Protein AF-A0A963EXL9-F1 (afdb_monomer)

Foldseek 3Di:
DDDDDDDDPDDDDPPPPPVADQQQPQPAHPVQAPPNNEDPPAHADPSNHGLQQPQQCPLRAGCVRALDRNDRDVVQAQLCPDSHHPRGDQQRNPLQDGPCCCVPPQVADSSDQQRCPLPRGLNNCVVVVHRSNDRPVPPPPPPDDDDDPD

pLDDT: mean 85.88, std 17.16, range [38.31, 98.75]

Solvent-accessible surface area (backbone atoms only — not comparable to full-atom values): 9433 Å² total; per-residue (Å²): 140,83,82,90,82,88,84,78,90,76,88,69,82,86,74,78,71,78,78,62,62,45,85,54,69,78,84,44,36,58,93,63,32,78,33,80,67,41,66,84,88,57,72,50,53,97,40,25,36,26,78,75,62,40,45,78,48,71,46,83,48,30,42,84,77,35,44,36,52,77,49,66,52,72,80,66,49,46,75,62,69,66,81,45,12,49,91,70,36,67,37,29,33,70,41,78,50,37,38,65,49,22,62,74,72,71,67,46,48,48,74,38,39,38,56,47,71,72,84,57,31,35,29,55,24,53,75,72,69,53,61,44,75,59,30,86,87,73,61,69,78,77,84,77,85,78,86,81,91,125

Mean predicted aligned error: 11.78 Å

Radius of gyration: 32.92 Å; Cα contacts (8 Å, |Δi|>4): 209; chains: 1; bounding box: 102×40×102 Å

Nearest PDB structures (foldseek):
  2rhp-assembly1_A  TM=4.787E-01  e=1.230E-06  unclassified
  1yo8-assembly1_A  TM=4.854E-01  e=2.001E-06  Homo sapiens
  7c7u-assembly1_A  TM=9.791E-01  e=5.223E-03  Staphylococcus aureus
  1ux6-assembly1_A  TM=4.594E-01  e=5.296E-06  Homo sapiens
  3fby-assembly3_C  TM=3.946E-01  e=2.818E-04  Homo sapiens

Structure (mmCIF, N/CA/C/O backbone):
data_AF-A0A963EXL9-F1
#
_entry.id   AF-A0A963EXL9-F1
#
loop_
_atom_site.group_PDB
_atom_site.id
_atom_site.type_symbol
_atom_site.label_atom_id
_atom_site.label_alt_id
_atom_site.label_comp_id
_atom_site.label_asym_id
_atom_site.label_entity_id
_atom_site.label_seq_id
_atom_site.pdbx_PDB_ins_code
_atom_site.Cartn_x
_atom_site.Cartn_y
_atom_site.Cartn_z
_atom_site.occupancy
_atom_site.B_iso_or_equiv
_atom_site.auth_seq_id
_atom_site.auth_comp_id
_atom_site.auth_asym_id
_atom_site.auth_atom_id
_atom_site.pdbx_PDB_model_num
ATOM 1 N N . MET A 1 1 ? -59.578 5.616 65.651 1.00 47.69 1 MET A N 1
ATOM 2 C CA . MET A 1 1 ? -58.329 5.443 6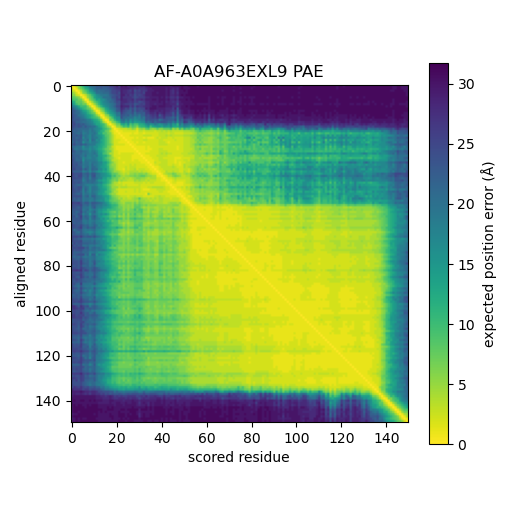4.886 1.00 47.69 1 MET A CA 1
ATOM 3 C C . MET A 1 1 ? -58.323 6.568 63.874 1.00 47.69 1 MET A C 1
ATOM 5 O O . MET A 1 1 ? -59.235 6.627 63.063 1.00 47.69 1 MET A O 1
ATOM 9 N N . VAL A 1 2 ? -57.477 7.567 64.101 1.00 38.31 2 VAL A N 1
ATOM 10 C CA . VAL A 1 2 ? -57.540 8.875 63.440 1.00 38.31 2 VAL A CA 1
ATOM 11 C C . VAL A 1 2 ? -56.428 8.952 62.383 1.00 38.31 2 VAL A C 1
ATOM 13 O O . VAL A 1 2 ? -55.301 8.596 62.701 1.00 38.31 2 VAL A O 1
ATOM 16 N N . LEU A 1 3 ? -56.814 9.460 61.206 1.00 39.19 3 LEU A N 1
ATOM 17 C CA . LEU A 1 3 ? -56.083 10.247 60.188 1.00 39.19 3 LEU A CA 1
ATOM 18 C C . LEU A 1 3 ? -55.021 9.593 59.275 1.00 39.19 3 LEU A C 1
ATOM 20 O O . LEU A 1 3 ? -53.922 9.264 59.704 1.00 39.19 3 LEU A O 1
ATOM 24 N N . GLU A 1 4 ? -55.403 9.489 57.992 1.00 49.03 4 GLU A N 1
ATOM 25 C CA . GLU A 1 4 ? -54.786 10.050 56.765 1.00 49.03 4 GLU A CA 1
ATOM 26 C C . GLU A 1 4 ? -53.310 10.503 56.797 1.00 49.03 4 GLU A C 1
ATOM 28 O O . GLU A 1 4 ? -52.916 11.324 57.625 1.00 49.03 4 GLU A O 1
ATOM 33 N N . GLY A 1 5 ? -52.550 10.099 55.771 1.00 47.09 5 GLY A N 1
ATOM 34 C CA . GLY A 1 5 ? -51.234 10.650 55.434 1.00 47.09 5 GLY A CA 1
ATOM 35 C C . GLY A 1 5 ? -50.821 10.302 54.001 1.00 47.09 5 GLY A C 1
ATOM 36 O O . GLY A 1 5 ? -50.282 9.230 53.750 1.00 47.09 5 GLY A O 1
ATOM 37 N N . PHE A 1 6 ? -51.116 11.212 53.071 1.00 59.12 6 PHE A N 1
ATOM 38 C CA . PHE A 1 6 ? -50.528 11.283 51.734 1.00 59.12 6 PHE A CA 1
ATOM 39 C C . PHE A 1 6 ? -49.034 11.602 51.853 1.00 59.12 6 PHE A C 1
ATOM 41 O O . PHE A 1 6 ? -48.706 12.573 52.530 1.00 59.12 6 PHE A O 1
ATOM 48 N N . ASP A 1 7 ? -48.173 10.904 51.108 1.00 58.34 7 ASP A N 1
ATOM 49 C CA . ASP A 1 7 ? -46.947 11.524 50.604 1.00 58.34 7 ASP A CA 1
ATOM 50 C C . ASP A 1 7 ? -47.106 11.794 49.106 1.00 58.34 7 ASP A C 1
ATOM 52 O O . ASP A 1 7 ? -47.282 10.918 48.260 1.00 58.34 7 ASP A O 1
ATOM 56 N N . SER A 1 8 ? -47.129 13.088 48.827 1.00 51.25 8 SER A N 1
ATOM 57 C CA . SER A 1 8 ? -47.175 13.748 47.538 1.00 51.25 8 SER A CA 1
ATOM 58 C C . SER A 1 8 ? -45.907 13.484 46.726 1.00 51.25 8 SER A C 1
ATOM 60 O O . SER A 1 8 ? -44.841 13.986 47.085 1.00 51.25 8 SER A O 1
ATOM 62 N N . TYR A 1 9 ? -46.018 12.823 45.570 1.00 53.12 9 TYR A N 1
ATOM 63 C CA . TYR A 1 9 ? -44.988 12.924 44.529 1.00 53.12 9 TYR A CA 1
ATOM 64 C C . TYR A 1 9 ? -45.088 14.292 43.852 1.00 53.12 9 TYR A C 1
ATOM 66 O O . TYR A 1 9 ? -45.659 14.470 42.779 1.00 53.12 9 TYR A O 1
ATOM 74 N N . SER A 1 10 ? -44.529 15.282 44.539 1.00 60.38 10 SER A N 1
ATOM 75 C CA . SER A 1 10 ? -44.081 16.532 43.952 1.00 60.38 10 SER A CA 1
ATOM 76 C C . SER A 1 10 ? -42.727 16.278 43.283 1.00 60.38 10 SER A C 1
ATOM 78 O O . SER A 1 10 ? -41.701 16.264 43.953 1.00 60.38 10 SER A O 1
ATOM 80 N N . GLY A 1 11 ? -42.724 16.101 41.962 1.00 51.78 11 GLY A N 1
ATOM 81 C CA . GLY A 1 11 ? -41.616 16.576 41.125 1.00 51.78 11 GLY A CA 1
ATOM 82 C C . GLY A 1 11 ? -40.253 15.879 41.213 1.00 51.78 11 GLY A C 1
ATOM 83 O O . GLY A 1 11 ? -39.245 16.562 41.090 1.00 51.78 11 GLY A O 1
ATOM 84 N N . ALA A 1 12 ? -40.186 14.554 41.327 1.00 49.03 12 ALA A N 1
ATOM 85 C CA . ALA A 1 12 ? -38.978 13.825 40.938 1.00 49.03 12 ALA A CA 1
ATOM 86 C C . ALA A 1 12 ? -39.385 12.556 40.192 1.00 49.03 12 ALA A C 1
ATOM 88 O O . ALA A 1 12 ? -39.959 11.637 40.778 1.00 49.03 12 ALA A O 1
ATOM 89 N N . GLN A 1 13 ? -39.133 12.520 38.882 1.00 55.69 13 GLN A N 1
ATOM 90 C CA . GLN A 1 13 ? -39.114 11.246 38.177 1.00 55.69 13 GLN A CA 1
ATOM 91 C C . GLN A 1 13 ? -38.029 10.401 38.845 1.00 55.69 13 GLN A C 1
ATOM 93 O O . GLN A 1 13 ? -36.900 10.861 39.000 1.00 55.69 13 GLN A O 1
ATOM 98 N N . LEU A 1 14 ? -38.386 9.203 39.307 1.00 50.00 14 LEU A N 1
ATOM 99 C CA . LEU A 1 14 ? -37.423 8.210 39.768 1.00 50.00 14 LEU A CA 1
ATOM 100 C C . LEU A 1 14 ? -36.597 7.780 38.553 1.00 50.00 14 LEU A C 1
ATOM 102 O O . LEU A 1 14 ? -36.922 6.816 37.867 1.00 50.00 14 LEU A O 1
ATOM 106 N N . GLN A 1 15 ? -35.567 8.559 38.256 1.00 51.12 15 GLN A N 1
ATOM 107 C CA . GLN A 1 15 ? -34.571 8.271 37.247 1.00 51.12 15 GLN A CA 1
ATOM 108 C C . GLN A 1 15 ? -33.609 7.281 37.897 1.00 51.12 15 GLN A C 1
ATOM 110 O O . GLN A 1 15 ? -32.605 7.657 38.491 1.00 51.12 15 GLN A O 1
ATOM 115 N N . VAL A 1 16 ? -33.992 6.004 37.892 1.00 49.94 16 VAL A N 1
ATOM 116 C CA . VAL A 1 16 ? -33.052 4.916 38.160 1.00 49.94 16 VAL A CA 1
ATOM 117 C C . VAL A 1 16 ? -32.082 4.946 36.983 1.00 49.94 16 VAL A C 1
ATOM 119 O O . VAL A 1 16 ? -32.353 4.330 35.954 1.00 49.94 16 VAL A O 1
ATOM 122 N N . SE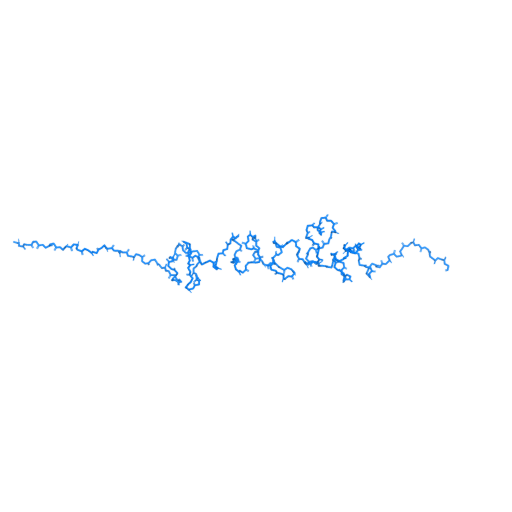R A 1 17 ? -31.021 5.753 37.072 1.00 57.50 17 SER A N 1
ATOM 123 C CA . SER A 1 17 ? -29.919 5.642 36.130 1.00 57.50 17 SER A CA 1
ATOM 124 C C . SER A 1 17 ? -29.247 4.317 36.458 1.00 57.50 17 SER A C 1
ATOM 126 O O . SER A 1 17 ? -28.591 4.137 37.482 1.00 57.50 17 SER A O 1
ATOM 128 N N . TYR A 1 18 ? -29.520 3.311 35.636 1.00 61.91 18 TYR A N 1
ATOM 129 C CA . TYR A 1 18 ? -28.525 2.273 35.461 1.00 61.91 18 TYR A CA 1
ATOM 130 C C . TYR A 1 18 ? -27.359 2.993 34.791 1.00 61.91 18 TYR A C 1
ATOM 132 O O . TYR A 1 18 ? -27.359 3.134 33.573 1.00 61.91 18 TYR A O 1
ATOM 140 N N . ASP A 1 19 ? -26.454 3.549 35.599 1.00 72.38 19 ASP A N 1
ATOM 141 C CA . ASP A 1 19 ? -25.158 4.017 35.124 1.00 72.38 19 ASP A CA 1
ATOM 142 C C . ASP A 1 19 ? -24.453 2.755 34.633 1.00 72.38 19 ASP A C 1
ATOM 144 O O . ASP A 1 19 ? -23.930 1.955 35.416 1.00 72.38 19 ASP A O 1
ATOM 148 N N . LEU A 1 20 ? -24.607 2.490 33.338 1.00 85.94 20 LEU A N 1
ATOM 149 C CA . LEU A 1 20 ? -23.884 1.425 32.680 1.00 85.94 20 LEU A CA 1
ATOM 150 C C . LEU A 1 20 ? -22.394 1.770 32.794 1.00 85.94 20 LEU A C 1
ATOM 152 O O . LEU A 1 20 ? -22.051 2.945 32.657 1.00 85.94 20 LEU A O 1
ATOM 156 N N . PRO A 1 21 ? -21.532 0.784 33.094 1.00 92.75 21 PRO A N 1
ATOM 157 C CA . PRO A 1 21 ? -20.094 0.995 33.065 1.00 92.75 21 PRO A CA 1
ATOM 158 C C . PRO A 1 21 ? -19.663 1.638 31.744 1.00 92.75 21 PRO A C 1
ATOM 160 O O . PRO A 1 21 ? -20.187 1.281 30.690 1.00 92.75 21 PRO A O 1
ATOM 163 N N . ASP A 1 22 ? -18.759 2.598 31.856 1.00 91.06 22 ASP A N 1
ATOM 164 C CA . ASP A 1 22 ? -18.139 3.361 30.777 1.00 91.06 22 ASP A CA 1
ATOM 165 C C . ASP A 1 22 ? -16.663 3.490 31.188 1.00 91.06 22 ASP A C 1
ATOM 167 O O . ASP A 1 22 ? -16.336 4.147 32.187 1.00 91.06 22 ASP A O 1
ATOM 171 N N . SER A 1 23 ? -15.810 2.691 30.548 1.00 93.19 23 SER A N 1
ATOM 172 C CA . SER A 1 23 ? -14.430 2.443 30.971 1.00 93.19 23 SER A CA 1
ATOM 173 C C . SER A 1 23 ? -13.479 3.588 30.634 1.00 93.19 23 SER A C 1
ATOM 175 O O . SER A 1 23 ? -12.542 3.832 31.404 1.00 93.19 23 SER A O 1
ATOM 177 N N . ASP A 1 24 ? -13.705 4.283 29.523 1.00 91.12 24 ASP A N 1
ATOM 178 C CA . ASP A 1 24 ? -12.863 5.381 29.040 1.00 91.12 24 ASP A CA 1
ATOM 179 C C . ASP A 1 24 ? -13.501 6.769 29.232 1.00 91.12 24 ASP A C 1
ATOM 181 O O . ASP A 1 24 ? -12.790 7.781 29.229 1.00 91.12 24 ASP A O 1
ATOM 185 N N . GLY A 1 25 ? -14.793 6.824 29.563 1.00 91.38 25 GLY A N 1
ATOM 186 C CA . GLY A 1 25 ? -15.512 8.044 29.904 1.00 91.38 25 GLY A CA 1
ATOM 187 C C . GLY A 1 25 ? -15.878 8.890 28.689 1.00 91.38 25 GLY A C 1
ATOM 188 O O . GLY A 1 25 ? -16.019 10.113 28.839 1.00 91.38 25 GLY A O 1
ATOM 189 N N . ASP A 1 26 ? -15.989 8.285 27.507 1.00 90.44 26 ASP A N 1
ATOM 190 C CA . ASP A 1 26 ? -16.319 8.965 26.252 1.00 90.44 26 ASP A CA 1
ATOM 191 C C . ASP A 1 26 ? -17.828 9.278 26.101 1.00 90.44 26 ASP A C 1
ATOM 193 O O . ASP A 1 26 ? -18.231 10.098 25.265 1.00 90.44 26 ASP A O 1
ATOM 197 N N . GLY A 1 27 ? -18.664 8.711 26.982 1.00 90.31 27 GLY A N 1
ATOM 198 C CA . GLY A 1 27 ? -20.117 8.869 26.994 1.00 90.31 27 GLY A CA 1
ATOM 199 C C . GLY A 1 27 ? -20.903 7.728 26.336 1.00 90.31 27 GLY A C 1
ATOM 200 O O . GLY A 1 27 ? -22.137 7.827 26.261 1.00 90.31 27 GLY A O 1
ATOM 201 N N . VAL A 1 28 ? -20.238 6.659 25.896 1.00 91.12 28 VAL A N 1
ATOM 202 C CA . VAL A 1 28 ? -20.804 5.414 25.366 1.00 91.12 28 VAL A CA 1
ATOM 203 C C . VAL A 1 28 ? -20.471 4.270 26.332 1.00 91.12 28 VAL A C 1
ATOM 205 O O . VAL A 1 28 ? -19.349 4.075 26.760 1.00 91.12 28 VAL A O 1
ATOM 208 N N . SER A 1 29 ? -21.477 3.502 26.761 1.00 92.25 29 SER A N 1
ATOM 209 C CA . SER A 1 29 ? -21.248 2.456 27.771 1.00 92.25 29 SER A CA 1
ATOM 210 C C . SER A 1 29 ? -20.582 1.204 27.196 1.00 92.25 29 SER A C 1
ATOM 212 O O . SER A 1 29 ? -20.988 0.764 26.120 1.00 92.25 29 SER A O 1
ATOM 214 N N . ASP A 1 30 ? -19.766 0.513 28.001 1.00 91.38 30 ASP A N 1
ATOM 215 C CA . ASP A 1 30 ? -18.967 -0.683 27.667 1.00 91.38 30 ASP A CA 1
ATOM 216 C C . ASP A 1 30 ? -19.694 -1.757 26.833 1.00 91.38 30 ASP A C 1
ATOM 218 O O . ASP A 1 30 ? -19.085 -2.514 26.085 1.00 91.38 30 ASP A O 1
ATOM 222 N N . CYS A 1 31 ? -21.008 -1.929 27.020 1.00 91.69 31 CYS A N 1
ATOM 223 C CA . CYS A 1 31 ? -21.764 -2.987 26.344 1.00 91.69 31 CYS A CA 1
ATOM 224 C C . CYS A 1 31 ? -22.173 -2.652 24.902 1.00 91.69 31 CYS A C 1
ATOM 226 O O . CYS A 1 31 ? -22.605 -3.554 24.181 1.00 91.69 31 CYS A O 1
ATOM 228 N N . VAL A 1 32 ? -22.088 -1.380 24.510 1.00 91.44 32 VAL A N 1
ATOM 229 C CA . VAL A 1 32 ? -22.379 -0.881 23.155 1.00 91.44 32 VAL A CA 1
ATOM 230 C C . VAL A 1 32 ? -21.202 -0.124 22.543 1.00 91.44 32 VAL A C 1
ATOM 232 O O . VAL A 1 32 ? -21.315 0.331 21.409 1.00 91.44 32 VAL A O 1
ATOM 235 N N . ASP A 1 33 ? -20.107 -0.016 23.284 1.00 90.25 33 ASP A N 1
ATOM 236 C CA . ASP A 1 33 ? -18.871 0.616 22.864 1.00 90.25 33 ASP A CA 1
ATOM 237 C C . ASP A 1 33 ? -18.017 -0.361 22.032 1.00 90.25 33 ASP A C 1
ATOM 239 O O . ASP A 1 33 ? -17.687 -1.472 22.463 1.00 90.25 33 ASP A O 1
ATOM 243 N N . ALA A 1 34 ? -17.729 0.037 20.796 1.00 90.00 34 ALA A N 1
ATOM 244 C CA . ALA A 1 34 ? -16.884 -0.679 19.852 1.00 90.00 34 ALA A CA 1
ATOM 245 C C . ALA A 1 34 ? -15.401 -0.299 19.984 1.00 90.00 34 ALA A C 1
ATOM 247 O O . ALA A 1 34 ? -14.551 -1.071 19.533 1.00 90.00 34 ALA A O 1
ATOM 248 N N . CYS A 1 35 ? -15.096 0.829 20.630 1.00 89.50 35 CYS A N 1
ATOM 249 C CA . CYS A 1 35 ? -13.760 1.367 20.842 1.00 89.50 35 CYS A CA 1
ATOM 250 C C . CYS A 1 35 ? -13.524 1.606 22.349 1.00 89.50 35 CYS A C 1
ATOM 252 O O . CYS A 1 35 ? -13.543 2.744 22.794 1.00 89.50 35 CYS A O 1
ATOM 254 N N . PRO A 1 36 ? -13.195 0.547 23.130 1.00 89.69 36 PRO A N 1
ATOM 255 C CA . PRO A 1 36 ? -13.156 0.562 24.607 1.00 89.69 36 PRO A CA 1
ATOM 256 C C . PRO A 1 36 ? -12.103 1.470 25.268 1.00 89.69 36 PRO A C 1
ATOM 258 O O . PRO A 1 36 ? -11.814 1.320 26.463 1.00 89.69 36 PRO A O 1
ATOM 261 N N . ALA A 1 37 ? -11.385 2.252 24.468 1.00 90.62 37 ALA A N 1
ATOM 262 C CA . ALA A 1 37 ? -10.243 3.057 24.869 1.00 90.62 37 ALA A CA 1
ATOM 263 C C . ALA A 1 37 ? -10.119 4.323 24.007 1.00 90.62 37 ALA A C 1
ATOM 265 O O . ALA A 1 37 ? -8.997 4.743 23.697 1.00 90.62 37 ALA A O 1
ATOM 266 N N . SER A 1 38 ? -11.256 4.923 23.661 1.00 90.44 38 SER A N 1
ATOM 267 C CA . SER A 1 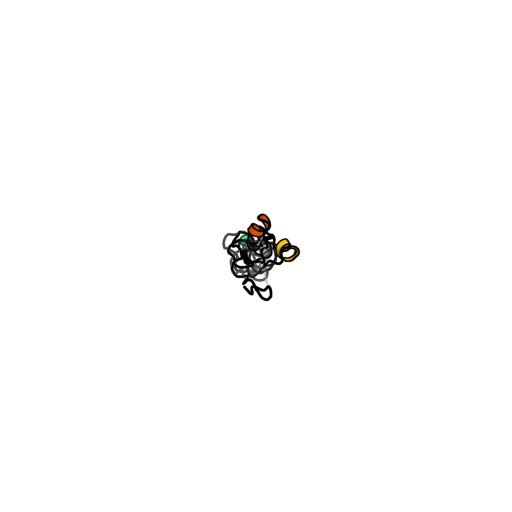38 ? -11.339 6.154 22.892 1.00 90.44 38 SER A CA 1
ATOM 268 C C . SER A 1 38 ? -10.432 7.253 23.462 1.00 90.44 38 SER A C 1
ATOM 270 O O . SER A 1 38 ? -10.369 7.469 24.683 1.00 90.44 38 SER A O 1
ATOM 272 N N . PRO A 1 39 ? -9.701 8.001 22.611 1.00 88.31 39 PRO A N 1
ATOM 273 C CA . PRO A 1 39 ? -8.866 9.106 23.054 1.00 88.31 39 PRO A CA 1
ATOM 274 C C . PRO A 1 39 ? -9.660 10.158 23.838 1.00 88.31 39 PRO A C 1
ATOM 276 O O . PRO A 1 39 ? -10.598 10.789 23.347 1.00 88.31 39 PRO A O 1
ATOM 279 N N . GLY A 1 40 ? -9.235 10.408 25.077 1.00 87.06 40 GLY A N 1
ATOM 280 C CA . GLY A 1 40 ? -9.917 11.345 25.965 1.00 87.06 40 GLY A CA 1
ATOM 281 C C . GLY A 1 40 ? -10.017 12.763 25.388 1.00 87.06 40 GLY A C 1
ATOM 282 O O . GLY A 1 40 ? -9.008 13.414 25.109 1.00 87.06 40 GLY A O 1
ATOM 283 N N . GLY A 1 41 ? -11.246 13.275 25.299 1.00 82.06 41 GLY A N 1
ATOM 284 C CA . GLY A 1 41 ? -11.546 14.623 24.809 1.00 82.06 41 GLY A CA 1
ATOM 285 C C . GLY A 1 41 ? -11.858 14.706 23.314 1.00 82.06 41 GLY A C 1
ATOM 286 O O . GLY A 1 41 ? -12.190 15.798 22.843 1.00 82.06 41 GLY A O 1
ATOM 287 N N . GLU A 1 42 ? -11.791 13.591 22.585 1.00 88.62 42 GLU A N 1
ATOM 288 C CA . GLU A 1 42 ? -12.338 13.495 21.233 1.00 88.62 42 GLU A CA 1
ATOM 289 C C . GLU A 1 42 ? -13.856 13.282 21.265 1.00 88.62 42 GLU A C 1
ATOM 291 O O . GLU A 1 42 ? -14.433 12.851 22.263 1.00 88.62 42 GLU A O 1
ATOM 296 N N . GLN A 1 43 ? -14.527 13.672 20.181 1.00 87.94 43 GLN A N 1
ATOM 297 C CA . GLN A 1 43 ? -15.934 13.336 20.003 1.00 87.94 43 GLN A CA 1
ATOM 298 C C . GLN A 1 43 ? -16.015 11.955 19.367 1.00 87.94 43 GLN A C 1
ATOM 300 O O . GLN A 1 43 ? -15.439 11.745 18.299 1.00 87.94 43 GLN A O 1
ATOM 305 N N . VAL A 1 44 ? -16.765 11.064 20.002 1.00 90.38 44 VAL A N 1
ATOM 306 C CA . VAL A 1 44 ? -17.031 9.723 19.490 1.00 90.38 44 VAL A CA 1
ATOM 307 C C . VAL A 1 44 ? -18.358 9.669 18.745 1.00 90.38 44 VAL A C 1
ATOM 309 O O . VAL A 1 44 ? -19.248 10.511 18.938 1.00 90.38 44 VAL A O 1
ATOM 312 N N . ASP A 1 45 ? -18.481 8.706 17.842 1.00 88.19 45 ASP A N 1
ATOM 313 C CA . ASP A 1 45 ? -19.728 8.423 17.148 1.00 88.19 45 ASP A CA 1
ATOM 314 C C . ASP A 1 45 ? -20.699 7.585 18.006 1.00 88.19 45 ASP A C 1
ATOM 316 O O . ASP A 1 45 ? -20.511 7.375 19.202 1.00 88.19 45 ASP A O 1
ATOM 320 N N . GLY A 1 46 ? -21.803 7.125 17.410 1.00 87.19 46 GLY A N 1
ATOM 321 C CA . GLY A 1 46 ? -22.810 6.337 18.131 1.00 87.19 46 GLY A CA 1
ATOM 322 C C . GLY A 1 46 ? -22.346 4.941 18.562 1.00 87.19 46 GLY A C 1
ATOM 323 O O . GLY A 1 46 ? -23.086 4.276 19.287 1.00 87.19 46 GLY A O 1
ATOM 324 N N . THR A 1 47 ? -21.180 4.498 18.096 1.00 89.38 47 THR A N 1
ATOM 325 C CA . THR A 1 47 ? -20.539 3.236 18.476 1.00 89.38 47 THR A CA 1
ATOM 326 C C . THR A 1 47 ? -19.407 3.423 19.479 1.00 89.38 47 THR A C 1
ATOM 328 O O . THR A 1 47 ? -18.803 2.430 19.850 1.00 89.38 47 THR A O 1
ATOM 331 N N . GLY A 1 48 ? -19.150 4.647 19.950 1.00 89.62 48 GLY A N 1
ATOM 332 C CA . GLY A 1 48 ? -18.064 4.912 20.897 1.00 89.62 48 GLY A CA 1
ATOM 333 C C . GLY A 1 48 ? -16.705 5.065 20.229 1.00 89.62 48 GLY A C 1
ATOM 334 O O . GLY A 1 48 ? -15.713 5.127 20.919 1.00 89.62 48 GLY A O 1
ATOM 335 N N . CYS A 1 49 ? -16.628 5.163 18.897 1.00 89.38 49 CYS A N 1
ATOM 336 C CA . CYS A 1 49 ? -15.349 5.312 18.205 1.00 89.38 49 CYS A CA 1
ATOM 337 C C . CYS A 1 49 ? -15.061 6.770 17.862 1.00 89.38 49 CYS A C 1
ATOM 339 O O . CYS A 1 49 ? -15.898 7.472 17.275 1.00 89.38 49 CYS A O 1
ATOM 341 N N . ALA A 1 50 ? -13.856 7.232 18.194 1.00 89.12 50 ALA A N 1
ATOM 342 C CA . ALA A 1 50 ? -13.366 8.517 17.722 1.00 89.12 50 ALA A CA 1
ATOM 343 C C . ALA A 1 50 ? -13.096 8.472 16.208 1.00 89.12 50 ALA A C 1
ATOM 345 O O . ALA A 1 50 ? -12.784 7.431 15.634 1.00 89.12 50 ALA A O 1
ATOM 346 N N . SER A 1 51 ? -13.157 9.623 15.527 1.00 82.56 51 SER A N 1
ATOM 347 C CA . SER A 1 51 ? -12.829 9.679 14.087 1.00 82.56 51 SER A CA 1
ATOM 348 C C . SER A 1 51 ? -11.388 9.248 13.783 1.00 82.56 51 SER A C 1
ATOM 350 O O . SER A 1 51 ? -11.101 8.819 12.670 1.00 82.56 51 SER A O 1
ATOM 352 N N . SER A 1 52 ? -10.492 9.378 14.762 1.00 83.50 52 SER A N 1
ATOM 353 C CA . SER A 1 52 ? -9.102 8.919 14.708 1.00 83.50 52 SER A CA 1
ATOM 354 C C . SER A 1 52 ? -8.955 7.394 14.785 1.00 83.50 52 SER A C 1
ATOM 356 O O . SER A 1 52 ? -7.916 6.867 14.392 1.00 83.50 52 SER A O 1
ATOM 358 N N . GLU A 1 53 ? -9.990 6.696 15.249 1.00 86.06 53 GLU A N 1
ATOM 359 C CA . GLU A 1 53 ? -10.042 5.239 15.409 1.00 86.06 53 GLU A CA 1
ATOM 360 C C . GLU A 1 53 ? -10.926 4.555 14.363 1.00 86.06 53 GLU A C 1
ATOM 362 O O . GLU A 1 53 ? -11.078 3.337 14.387 1.00 86.06 53 GLU A O 1
ATOM 367 N N . GLY A 1 54 ? -11.508 5.322 13.435 1.00 87.75 54 GLY A N 1
ATOM 368 C CA . GLY A 1 54 ? -12.239 4.755 12.308 1.00 87.75 54 GLY A CA 1
ATOM 369 C C . GLY A 1 54 ? -11.338 3.858 11.458 1.00 87.75 54 GLY A C 1
ATOM 370 O O . GLY A 1 54 ? -10.192 4.215 11.193 1.00 87.75 54 GLY A O 1
ATOM 371 N N . ASP A 1 55 ? -11.885 2.727 11.025 1.00 90.62 55 ASP A N 1
ATOM 372 C CA . ASP A 1 55 ? -11.257 1.724 10.159 1.00 90.62 55 ASP A CA 1
ATOM 373 C C . ASP A 1 55 ? -12.274 1.383 9.053 1.00 90.62 55 ASP A C 1
ATOM 375 O O . ASP A 1 55 ? -13.285 0.708 9.287 1.00 90.62 55 ASP A O 1
ATOM 379 N N . ASN A 1 56 ? -12.079 1.976 7.876 1.00 92.62 56 ASN A N 1
ATOM 380 C CA . ASN A 1 56 ? -13.054 1.957 6.785 1.00 92.62 56 ASN A CA 1
ATOM 381 C C . ASN A 1 56 ? -13.123 0.600 6.079 1.00 92.62 56 ASN A C 1
ATOM 383 O O . ASN A 1 56 ? -14.194 0.231 5.581 1.00 92.62 56 ASN A O 1
ATOM 387 N N . ASP A 1 57 ? -12.022 -0.144 6.046 1.00 94.75 57 ASP A N 1
ATOM 388 C CA . ASP A 1 57 ? -11.932 -1.432 5.363 1.00 94.75 57 ASP A CA 1
ATOM 389 C C . ASP A 1 57 ? -11.879 -2.638 6.318 1.00 94.75 57 ASP A C 1
ATOM 391 O O . ASP A 1 57 ? -11.971 -3.787 5.877 1.00 94.75 57 ASP A O 1
ATOM 395 N N . SER A 1 58 ? -11.874 -2.377 7.628 1.00 94.38 58 SER A N 1
ATOM 396 C CA . SER A 1 58 ? -11.931 -3.370 8.701 1.00 94.38 58 SER A CA 1
ATOM 397 C C . SER A 1 58 ? -10.760 -4.355 8.698 1.00 94.38 58 SER A C 1
ATOM 399 O O . SER A 1 58 ? -10.941 -5.529 9.057 1.00 94.38 58 SER A O 1
ATOM 401 N N . ASP A 1 59 ? -9.572 -3.918 8.286 1.00 95.56 59 ASP A N 1
ATOM 402 C CA . ASP A 1 59 ? -8.361 -4.737 8.298 1.00 95.56 59 ASP A CA 1
ATOM 403 C C . ASP A 1 59 ? -7.619 -4.742 9.649 1.00 95.56 59 ASP A C 1
ATOM 405 O O . ASP A 1 59 ? -6.726 -5.572 9.869 1.00 95.56 59 ASP A O 1
ATOM 409 N N . GLY A 1 60 ? -8.053 -3.889 10.583 1.00 92.19 60 GLY A N 1
ATOM 410 C CA . GLY A 1 60 ? -7.484 -3.737 11.917 1.00 92.19 60 GLY A CA 1
ATOM 411 C C . GLY A 1 60 ? -6.458 -2.610 12.050 1.00 92.19 60 GLY A C 1
ATOM 412 O O . GLY A 1 60 ? -5.860 -2.487 13.128 1.00 92.19 60 GLY A O 1
ATOM 413 N N . VAL A 1 61 ? -6.247 -1.802 11.012 1.00 92.56 61 VAL A N 1
ATOM 414 C CA . VAL A 1 61 ? -5.420 -0.594 11.016 1.00 92.56 61 VAL A CA 1
ATOM 415 C C . VAL A 1 61 ? -6.335 0.633 10.897 1.00 92.56 61 VAL A C 1
ATOM 417 O O . VAL A 1 61 ? -7.077 0.771 9.936 1.00 92.56 61 VAL A O 1
ATOM 420 N N . PRO A 1 62 ? -6.325 1.565 11.867 1.00 91.69 62 PRO A N 1
ATOM 421 C CA . PRO A 1 62 ? -7.146 2.769 11.765 1.00 91.69 62 PRO A CA 1
ATOM 422 C C . PRO A 1 62 ? -6.744 3.634 10.567 1.00 91.69 62 PRO A C 1
ATOM 424 O O . PRO A 1 62 ? -5.553 3.827 10.337 1.00 91.69 62 PRO A O 1
ATOM 427 N N . ASN A 1 63 ? -7.711 4.285 9.916 1.00 91.00 63 ASN A N 1
ATOM 428 C CA . ASN A 1 63 ? -7.552 5.113 8.710 1.00 91.00 63 ASN A CA 1
ATOM 429 C C . ASN A 1 63 ? -6.374 6.110 8.766 1.00 91.00 63 ASN A C 1
ATOM 431 O O . ASN A 1 63 ? -5.788 6.453 7.747 1.00 91.00 63 ASN A O 1
ATOM 435 N N . GLY A 1 64 ? -6.051 6.647 9.950 1.00 90.50 64 GLY A N 1
ATOM 436 C CA . GLY A 1 64 ? -4.944 7.598 10.132 1.00 90.50 64 GLY A CA 1
ATOM 437 C C . GLY A 1 64 ? -3.546 6.966 10.207 1.00 90.50 64 GLY A C 1
ATOM 438 O O . GLY A 1 64 ? -2.553 7.691 10.238 1.00 90.50 64 GLY A O 1
ATOM 439 N N . GLN A 1 65 ? -3.473 5.642 10.302 1.00 93.62 65 GLN A N 1
ATOM 440 C CA . GLN A 1 65 ? -2.261 4.820 10.337 1.00 93.62 65 GLN A CA 1
ATOM 441 C C . GLN A 1 65 ? -2.202 3.831 9.166 1.00 93.62 65 GLN A C 1
ATOM 443 O O . GLN A 1 65 ? -1.219 3.104 9.066 1.00 93.62 65 GLN A O 1
ATOM 448 N N . ASP A 1 66 ? -3.239 3.813 8.333 1.00 96.69 66 ASP A N 1
ATOM 449 C CA . ASP A 1 66 ? -3.411 2.906 7.215 1.00 96.69 66 ASP A CA 1
ATOM 450 C C . ASP A 1 66 ? -2.866 3.535 5.923 1.00 96.69 66 ASP A C 1
ATOM 452 O O . ASP A 1 66 ? -3.287 4.626 5.528 1.00 96.69 66 ASP A O 1
ATOM 456 N N . ASN A 1 67 ? -1.905 2.873 5.278 1.00 97.94 67 ASN A N 1
ATOM 457 C CA . ASN A 1 67 ? -1.369 3.288 3.982 1.00 97.94 67 ASN A CA 1
ATOM 458 C C . ASN A 1 67 ? -2.275 2.910 2.795 1.00 97.94 67 ASN A C 1
ATOM 460 O O . ASN A 1 67 ? -2.009 3.354 1.681 1.00 97.94 67 ASN A O 1
ATOM 464 N N . CYS A 1 68 ? -3.367 2.177 3.029 1.00 98.19 68 CYS A N 1
ATOM 465 C CA . CYS A 1 68 ? -4.444 1.922 2.076 1.00 98.19 68 CYS A CA 1
ATOM 466 C C . CYS A 1 68 ? -5.845 1.987 2.729 1.00 98.19 68 CYS A C 1
ATOM 468 O O . CYS A 1 68 ? -6.555 0.989 2.688 1.00 98.19 68 CYS A O 1
ATOM 470 N N . PRO A 1 69 ? -6.340 3.170 3.167 1.00 96.81 69 PRO A N 1
ATOM 471 C CA . PRO A 1 69 ? -7.546 3.327 4.010 1.00 96.81 69 PRO A CA 1
ATOM 472 C C . PRO A 1 69 ? -8.884 2.765 3.500 1.00 96.81 69 PRO A C 1
ATOM 474 O O . PRO A 1 69 ? -9.914 2.951 4.134 1.00 96.81 69 PRO A O 1
ATOM 477 N N . GLU A 1 70 ? -8.936 2.214 2.295 1.00 97.12 70 GLU A N 1
ATOM 478 C CA . GLU A 1 70 ? -10.156 1.691 1.676 1.00 97.12 70 GLU A CA 1
ATOM 479 C C . GLU A 1 70 ? -9.964 0.257 1.150 1.00 97.12 70 GLU A C 1
ATOM 481 O O . GLU A 1 70 ? -10.888 -0.305 0.547 1.00 97.12 70 GLU A O 1
ATOM 486 N N . ILE A 1 71 ? -8.769 -0.326 1.302 1.00 97.75 71 ILE A N 1
ATOM 487 C CA . ILE A 1 71 ? -8.428 -1.648 0.782 1.00 97.75 71 ILE A CA 1
ATOM 488 C C . ILE A 1 71 ? -7.604 -2.418 1.809 1.00 97.75 71 ILE A C 1
ATOM 490 O O . ILE A 1 71 ? -6.399 -2.220 1.922 1.00 97.75 71 ILE A O 1
ATOM 494 N N . SER A 1 72 ? -8.250 -3.418 2.415 1.00 98.12 72 SER A N 1
ATOM 495 C CA . SER A 1 72 ? -7.677 -4.156 3.532 1.00 98.12 72 SER A CA 1
ATOM 496 C C . SER A 1 72 ? -6.276 -4.697 3.251 1.00 98.12 72 SER A C 1
ATOM 498 O O . SER A 1 72 ? -6.093 -5.583 2.404 1.00 98.12 72 SER A O 1
ATOM 500 N N . ASN A 1 73 ? -5.303 -4.255 4.040 1.00 97.69 73 ASN A N 1
ATOM 501 C CA . ASN A 1 73 ? -3.899 -4.621 3.938 1.00 97.69 73 ASN A CA 1
ATOM 502 C C . ASN A 1 73 ? -3.223 -4.609 5.324 1.00 97.69 73 ASN A C 1
ATOM 504 O O . ASN A 1 73 ? -2.196 -3.980 5.539 1.00 97.69 73 ASN A O 1
ATOM 508 N N . SER A 1 74 ? -3.735 -5.423 6.252 1.00 97.94 74 SER A N 1
ATOM 509 C CA . SER A 1 74 ? -3.291 -5.496 7.663 1.00 97.94 74 SER A CA 1
ATOM 510 C C . SER A 1 74 ? -1.776 -5.657 7.923 1.00 97.94 74 SER A C 1
ATOM 512 O O . SER A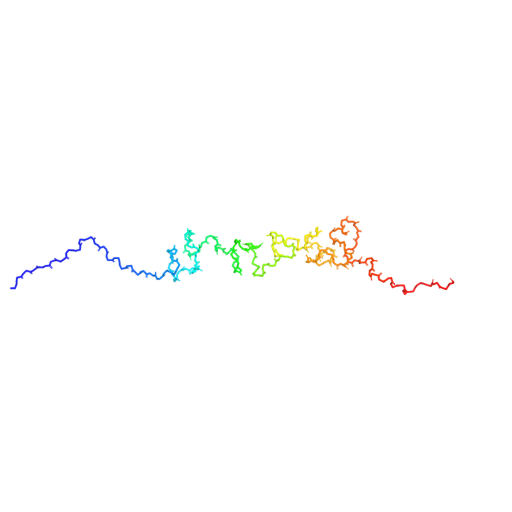 1 74 ? -1.310 -5.506 9.053 1.00 97.94 74 SER A O 1
ATOM 514 N N . ASN A 1 75 ? -0.987 -6.028 6.908 1.00 98.06 75 ASN A N 1
ATOM 515 C CA . ASN A 1 75 ? 0.474 -6.104 6.968 1.00 98.06 75 ASN A CA 1
ATOM 516 C C . ASN A 1 75 ? 1.182 -4.775 6.651 1.00 98.06 75 ASN A C 1
ATOM 518 O O . ASN A 1 75 ? 2.392 -4.709 6.872 1.00 98.06 75 ASN A O 1
ATOM 522 N N . GLN A 1 76 ? 0.455 -3.777 6.141 1.00 98.12 76 GLN A N 1
ATOM 523 C CA . GLN A 1 76 ? 0.903 -2.430 5.788 1.00 98.12 76 GLN A CA 1
ATOM 524 C C . GLN A 1 76 ? 2.188 -2.470 4.954 1.00 98.12 76 GLN A C 1
ATOM 526 O O . GLN A 1 76 ? 3.161 -1.770 5.233 1.00 98.12 76 GLN A O 1
ATOM 531 N N . ALA A 1 77 ? 2.224 -3.389 3.981 1.00 98.44 77 ALA A N 1
ATOM 532 C CA . ALA A 1 77 ? 3.348 -3.488 3.063 1.00 98.44 77 ALA A CA 1
ATOM 533 C C . ALA A 1 77 ? 3.443 -2.200 2.231 1.00 98.44 77 ALA A C 1
ATOM 535 O O . ALA A 1 77 ? 2.418 -1.596 1.913 1.00 98.44 77 ALA A O 1
ATOM 536 N N . ASN A 1 78 ? 4.676 -1.757 2.016 1.00 98.25 78 ASN A N 1
ATOM 537 C CA . ASN A 1 78 ? 5.040 -0.539 1.304 1.00 98.25 78 ASN A CA 1
ATOM 538 C C . ASN A 1 78 ? 6.505 -0.712 0.869 1.00 98.25 78 ASN A C 1
ATOM 540 O O . ASN A 1 78 ? 7.431 -0.536 1.678 1.00 98.25 78 ASN A O 1
ATOM 544 N N . ASN A 1 79 ? 6.698 -1.238 -0.334 1.00 98.25 79 ASN A N 1
ATOM 545 C CA . ASN A 1 79 ? 7.985 -1.715 -0.820 1.00 98.25 79 ASN A CA 1
ATOM 546 C C . ASN A 1 79 ? 8.936 -0.573 -1.223 1.00 98.25 79 ASN A C 1
ATOM 548 O O . ASN A 1 79 ? 10.142 -0.661 -0.964 1.00 98.25 79 ASN A O 1
ATOM 552 N N . ASP A 1 80 ? 8.404 0.522 -1.742 1.00 98.00 80 ASP A N 1
ATOM 553 C CA . ASP A 1 80 ? 9.135 1.707 -2.194 1.00 98.00 80 ASP A CA 1
ATOM 554 C C . ASP A 1 80 ? 9.222 2.832 -1.132 1.00 98.00 80 ASP A C 1
ATOM 556 O O . ASP A 1 80 ? 10.076 3.723 -1.208 1.00 98.00 80 ASP A O 1
ATOM 560 N N . GLN A 1 81 ? 8.430 2.714 -0.066 1.00 97.62 81 GLN A N 1
ATOM 561 C CA . GLN A 1 81 ? 8.335 3.625 1.076 1.00 97.62 81 GLN A CA 1
ATOM 562 C C . GLN A 1 81 ? 7.702 4.982 0.759 1.00 97.62 81 GLN A C 1
ATOM 564 O O . GLN A 1 81 ? 8.090 5.986 1.379 1.00 97.62 81 GLN A O 1
ATOM 569 N N . ASP A 1 82 ? 6.738 5.032 -0.159 1.00 97.38 82 ASP A N 1
ATOM 570 C CA . ASP A 1 82 ? 5.964 6.243 -0.420 1.00 97.38 82 ASP A CA 1
ATOM 571 C C . ASP A 1 82 ? 4.706 6.366 0.477 1.00 97.38 82 ASP A C 1
ATOM 573 O O . ASP A 1 82 ? 4.673 5.854 1.601 1.00 97.38 82 ASP A O 1
ATOM 577 N N . GLU A 1 83 ? 3.723 7.178 0.080 1.00 96.88 83 GLU A N 1
ATOM 578 C CA . GLU A 1 83 ? 2.500 7.395 0.868 1.00 96.88 83 GLU A CA 1
ATOM 579 C C . GLU A 1 83 ? 1.444 6.289 0.681 1.00 96.88 83 GLU A C 1
ATOM 581 O O . GLU A 1 83 ? 0.510 6.218 1.484 1.00 96.88 83 GLU A O 1
ATOM 586 N N . LEU A 1 84 ? 1.576 5.449 -0.344 1.00 98.25 84 LEU A N 1
ATOM 587 C CA . LEU A 1 84 ? 0.684 4.347 -0.683 1.00 98.25 84 LEU A CA 1
ATOM 588 C C . LEU A 1 84 ? 1.270 3.019 -0.176 1.00 98.25 84 LEU A C 1
ATOM 590 O O . LEU A 1 84 ? 2.458 2.883 0.095 1.00 98.25 84 LEU A O 1
ATOM 594 N N . GLY A 1 85 ? 0.408 2.042 0.094 1.00 98.38 85 GLY A N 1
ATOM 595 C CA . GLY A 1 85 ? 0.837 0.670 0.371 1.00 98.38 85 GLY A CA 1
ATOM 596 C C . GLY A 1 85 ? 0.698 -0.217 -0.853 1.00 98.38 85 GLY A C 1
ATOM 597 O O . GLY A 1 85 ? -0.187 0.039 -1.663 1.00 98.38 85 GLY A O 1
ATOM 598 N N . ASP A 1 86 ? 1.448 -1.323 -0.911 1.00 98.56 86 ASP A N 1
ATOM 599 C CA . ASP A 1 86 ? 1.535 -2.205 -2.094 1.00 98.56 86 ASP A CA 1
ATOM 600 C C . ASP A 1 86 ? 0.157 -2.604 -2.677 1.00 98.56 86 ASP A C 1
ATOM 602 O O . ASP A 1 86 ? -0.047 -2.864 -3.853 1.00 98.56 86 ASP A O 1
ATOM 606 N N . VAL A 1 87 ? -0.866 -2.713 -1.825 1.00 98.12 87 VAL A N 1
ATOM 607 C CA . VAL A 1 87 ? -2.205 -3.147 -2.256 1.00 98.12 87 VAL A CA 1
ATOM 608 C C . VAL A 1 87 ? -2.984 -2.044 -2.994 1.00 98.12 87 VAL A C 1
ATOM 610 O O . VAL A 1 87 ? -3.901 -2.348 -3.766 1.00 98.12 87 VAL A O 1
ATOM 613 N N . CYS A 1 88 ? -2.671 -0.777 -2.737 1.00 98.12 88 CYS A N 1
ATOM 614 C CA . CYS A 1 88 ? -3.309 0.394 -3.339 1.00 98.12 88 CYS A CA 1
ATOM 615 C C . CYS A 1 88 ? -2.345 1.267 -4.158 1.00 98.12 88 CYS A C 1
ATOM 617 O O . CYS A 1 88 ? -2.795 2.255 -4.750 1.00 98.12 88 CYS A O 1
ATOM 619 N N . ASP A 1 89 ? -1.071 0.897 -4.210 1.00 98.56 89 ASP A N 1
ATOM 620 C CA . ASP A 1 89 ? -0.057 1.460 -5.085 1.00 98.56 89 ASP A CA 1
ATOM 621 C C . ASP A 1 89 ? -0.132 0.796 -6.475 1.00 98.56 89 ASP A C 1
ATOM 623 O O . ASP A 1 89 ? -0.298 -0.418 -6.573 1.00 98.56 89 ASP A O 1
ATOM 627 N N . PRO A 1 90 ? -0.154 1.559 -7.580 1.00 98.50 90 PRO A N 1
ATOM 628 C CA . PRO A 1 90 ? -0.027 0.996 -8.921 1.00 98.50 90 PRO A CA 1
ATOM 629 C C . PRO A 1 90 ? 1.412 0.663 -9.371 1.00 98.50 90 PRO A C 1
ATOM 631 O O . PRO A 1 90 ? 1.532 0.123 -10.476 1.00 98.50 90 PRO A O 1
ATOM 634 N N . ASP A 1 91 ? 2.447 1.060 -8.628 1.00 98.62 91 ASP A N 1
ATOM 635 C CA . ASP A 1 91 ? 3.876 0.906 -8.957 1.00 98.62 91 ASP A CA 1
ATOM 636 C C . ASP A 1 91 ? 4.681 0.614 -7.669 1.00 98.62 91 ASP A C 1
ATOM 638 O O . ASP A 1 91 ? 5.252 1.512 -7.051 1.00 98.62 91 ASP A O 1
ATOM 642 N N . ASP A 1 92 ? 4.694 -0.659 -7.260 1.00 98.75 92 ASP A N 1
ATOM 643 C CA . ASP A 1 92 ? 5.199 -1.160 -5.968 1.00 98.75 92 ASP A CA 1
ATOM 644 C C . ASP A 1 92 ? 6.690 -0.851 -5.696 1.00 98.75 92 ASP A C 1
ATOM 646 O O . ASP A 1 92 ? 7.161 -0.969 -4.559 1.00 98.75 92 ASP A O 1
ATOM 650 N N . ASP A 1 93 ? 7.494 -0.519 -6.706 1.00 98.50 93 ASP A N 1
ATOM 651 C CA . ASP A 1 93 ? 8.919 -0.199 -6.550 1.00 98.50 93 ASP A CA 1
ATOM 652 C C . ASP A 1 93 ? 9.346 1.159 -7.125 1.00 98.50 93 ASP A C 1
ATOM 654 O O . ASP A 1 93 ? 10.515 1.553 -6.978 1.00 98.50 93 ASP A O 1
ATOM 658 N N . ASN A 1 94 ? 8.384 1.908 -7.669 1.00 98.44 94 ASN A N 1
ATOM 659 C CA . ASN A 1 94 ? 8.508 3.273 -8.166 1.00 98.44 94 ASN A CA 1
ATOM 660 C C . ASN A 1 94 ? 9.623 3.442 -9.215 1.00 98.44 94 ASN A C 1
ATOM 662 O O . ASN A 1 94 ? 10.307 4.478 -9.284 1.00 98.44 94 ASN A O 1
ATOM 666 N N . ASP A 1 95 ? 9.827 2.420 -10.047 1.00 98.38 95 ASP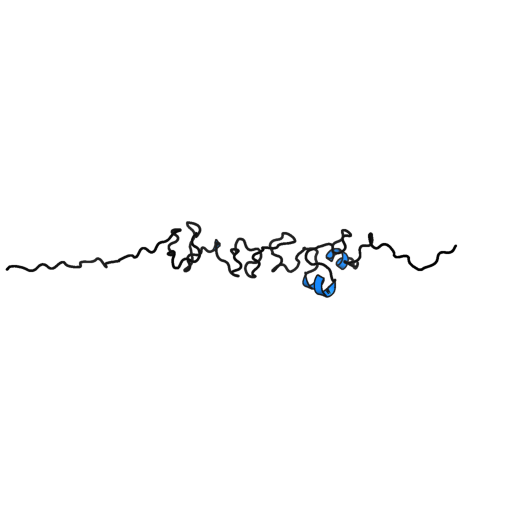 A N 1
ATOM 667 C CA . ASP A 1 95 ? 10.846 2.413 -11.095 1.00 98.38 95 ASP A CA 1
ATOM 668 C C . ASP A 1 95 ? 10.373 3.021 -12.429 1.00 98.38 95 ASP A C 1
ATOM 670 O O . ASP A 1 95 ? 11.190 3.312 -13.318 1.00 98.38 95 ASP A O 1
ATOM 674 N N . GLY A 1 96 ? 9.067 3.291 -12.532 1.00 98.00 96 GLY A N 1
ATOM 675 C CA . GLY A 1 96 ? 8.412 3.887 -13.688 1.00 98.00 96 GLY A CA 1
ATOM 676 C C . GLY A 1 96 ? 7.615 2.907 -14.553 1.00 98.00 96 GLY A C 1
ATOM 677 O O . GLY A 1 96 ? 7.059 3.347 -15.573 1.00 98.00 96 GLY A O 1
ATOM 678 N N . LEU A 1 97 ? 7.535 1.626 -14.185 1.00 98.44 97 LEU A N 1
ATOM 679 C CA . LEU A 1 97 ? 6.610 0.642 -14.747 1.00 98.44 97 LEU A CA 1
ATOM 680 C C . LEU A 1 97 ? 5.563 0.254 -13.703 1.00 98.44 97 LEU A C 1
ATOM 682 O O . LEU A 1 97 ? 5.891 -0.194 -12.627 1.00 98.44 97 LEU A O 1
ATOM 686 N N . SER A 1 98 ? 4.276 0.345 -14.050 1.00 98.62 98 SER A N 1
ATOM 687 C CA . SER A 1 98 ? 3.233 -0.162 -13.145 1.00 98.62 98 SER A CA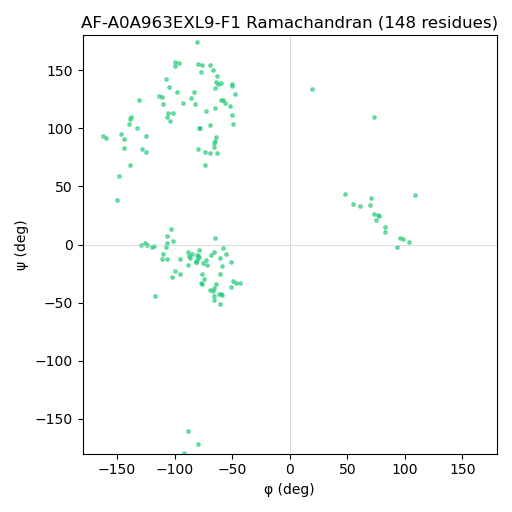 1
ATOM 688 C C . SER A 1 98 ? 3.307 -1.684 -13.003 1.00 98.62 98 SER A C 1
ATOM 690 O O . SER A 1 98 ? 3.523 -2.353 -14.023 1.00 98.62 98 SER A O 1
ATOM 692 N N . ASP A 1 99 ? 2.901 -2.235 -11.857 1.00 98.50 99 ASP A N 1
ATOM 693 C CA . ASP A 1 99 ? 2.900 -3.683 -11.586 1.00 98.50 99 ASP A CA 1
ATOM 694 C C . ASP A 1 99 ? 2.214 -4.500 -12.689 1.00 98.50 99 ASP A C 1
ATOM 696 O O . ASP A 1 99 ? 2.580 -5.629 -13.032 1.00 98.50 99 ASP A O 1
ATOM 700 N N . ILE A 1 100 ? 1.143 -3.934 -13.256 1.00 98.38 100 ILE A N 1
ATOM 701 C CA . ILE A 1 100 ? 0.375 -4.569 -14.325 1.00 98.38 100 ILE A CA 1
ATOM 702 C C . ILE A 1 100 ? 1.226 -4.695 -15.589 1.00 98.38 100 ILE A C 1
ATOM 704 O O . ILE A 1 100 ? 1.189 -5.742 -16.241 1.00 98.38 100 ILE A O 1
ATOM 708 N N . ASP A 1 101 ? 1.956 -3.650 -15.965 1.00 98.50 101 ASP A N 1
ATOM 709 C CA . ASP A 1 101 ? 2.815 -3.648 -17.151 1.00 98.50 101 ASP A CA 1
ATOM 710 C C . ASP A 1 101 ? 4.015 -4.577 -16.946 1.00 98.50 101 ASP A C 1
ATOM 712 O O . ASP A 1 101 ? 4.359 -5.358 -17.837 1.00 98.50 101 ASP A O 1
ATOM 716 N N . GLU A 1 102 ? 4.590 -4.594 -15.755 1.00 98.56 102 GLU A N 1
ATOM 717 C CA . GLU A 1 102 ? 5.652 -5.525 -15.397 1.00 98.56 102 GLU A CA 1
ATOM 718 C C . GLU A 1 102 ? 5.210 -6.981 -15.501 1.00 98.56 102 GLU A C 1
ATOM 720 O O . GLU A 1 102 ? 5.813 -7.766 -16.232 1.00 98.56 102 GLU A O 1
ATOM 725 N N . ILE A 1 103 ? 4.085 -7.350 -14.886 1.00 98.19 103 ILE A N 1
ATOM 726 C CA . ILE A 1 103 ? 3.575 -8.727 -14.941 1.00 98.19 103 ILE A CA 1
ATOM 727 C C . ILE A 1 103 ? 3.125 -9.104 -16.360 1.00 98.19 103 ILE A C 1
ATOM 729 O O . ILE A 1 103 ? 3.306 -10.249 -16.793 1.00 98.19 103 ILE A O 1
ATOM 733 N N . SER A 1 104 ? 2.468 -8.189 -17.079 1.00 98.06 104 SER A N 1
ATOM 734 C CA . SER A 1 104 ? 1.755 -8.525 -18.321 1.00 98.06 104 SER A CA 1
ATOM 735 C C . SER A 1 104 ? 2.550 -8.291 -19.604 1.00 98.06 104 SER A C 1
ATOM 737 O O . SER A 1 104 ? 2.274 -8.964 -20.606 1.00 98.06 104 SER A O 1
ATOM 739 N N . GLN A 1 105 ? 3.524 -7.381 -19.593 1.00 98.00 105 GLN A N 1
ATOM 740 C CA . GLN A 1 105 ? 4.278 -6.972 -20.776 1.00 98.00 105 GLN A CA 1
ATOM 741 C C . GLN A 1 105 ? 5.770 -7.303 -20.682 1.00 98.00 105 GLN A C 1
ATOM 743 O O . GLN A 1 105 ? 6.312 -7.811 -21.668 1.00 98.00 105 GLN A O 1
ATOM 748 N N . TYR A 1 106 ? 6.421 -7.041 -19.546 1.00 97.81 106 TYR A N 1
ATOM 749 C CA . TYR A 1 106 ? 7.887 -7.122 -19.438 1.00 97.81 106 TYR A CA 1
ATOM 750 C C . TYR A 1 106 ? 8.395 -8.392 -18.743 1.00 97.81 106 TYR A C 1
ATOM 752 O O . TYR A 1 106 ? 9.455 -8.901 -19.095 1.00 97.81 106 TYR A O 1
ATOM 760 N N . GLY A 1 107 ? 7.600 -8.981 -17.851 1.00 97.62 107 GLY A N 1
ATOM 761 C CA . GLY A 1 107 ? 7.956 -10.164 -17.068 1.00 97.62 107 GLY A CA 1
ATOM 762 C C . GLY A 1 107 ? 8.938 -9.893 -15.923 1.00 97.62 107 GLY A C 1
ATOM 763 O O . GLY A 1 107 ? 9.613 -10.836 -15.502 1.00 97.62 107 GLY A O 1
ATOM 764 N N . THR A 1 108 ? 9.031 -8.643 -15.468 1.00 98.50 108 THR A N 1
ATOM 765 C CA . THR A 1 108 ? 9.836 -8.175 -14.327 1.00 98.50 108 THR A CA 1
ATOM 766 C C . THR A 1 108 ? 9.118 -8.445 -12.995 1.00 98.50 108 THR A C 1
ATOM 768 O O . THR A 1 108 ? 8.020 -9.017 -12.985 1.00 98.50 108 THR A O 1
ATOM 771 N N . ASP A 1 109 ? 9.782 -8.188 -11.864 1.00 98.25 109 ASP A N 1
ATOM 772 C CA . ASP A 1 109 ? 9.232 -8.383 -10.513 1.00 98.25 109 ASP A CA 1
ATOM 773 C C . ASP A 1 109 ? 8.791 -7.034 -9.929 1.00 98.25 109 ASP A C 1
ATOM 775 O O . ASP A 1 109 ? 9.684 -6.272 -9.577 1.00 98.25 109 ASP A O 1
ATOM 779 N N . PRO A 1 110 ? 7.480 -6.795 -9.704 1.00 98.50 110 PRO A N 1
ATOM 780 C CA . PRO A 1 110 ? 6.982 -5.468 -9.327 1.00 98.50 110 PRO A CA 1
ATOM 781 C C . PRO A 1 110 ? 7.492 -4.848 -8.041 1.00 98.50 110 PRO A C 1
ATOM 783 O O . PRO A 1 110 ? 7.261 -3.690 -7.743 1.00 98.50 110 PRO A O 1
ATOM 786 N N . ARG A 1 1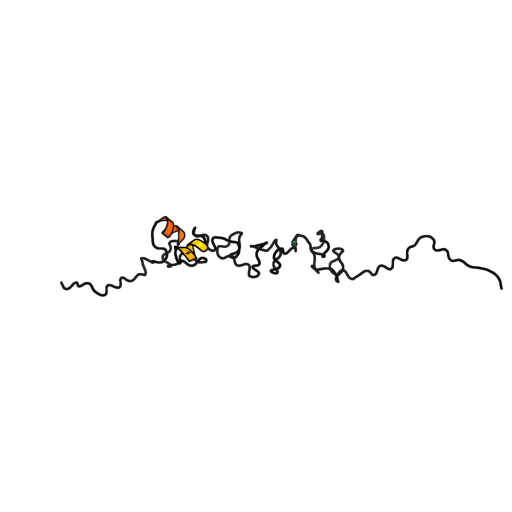11 ? 8.166 -5.643 -7.215 1.00 98.06 111 ARG A N 1
ATOM 787 C CA . ARG A 1 111 ? 8.730 -5.166 -5.949 1.00 98.06 111 ARG A CA 1
ATOM 788 C C . ARG A 1 111 ? 10.231 -4.949 -6.045 1.00 98.06 111 ARG A C 1
ATOM 790 O O . ARG A 1 111 ? 10.922 -4.899 -5.021 1.00 98.06 111 ARG A O 1
ATOM 797 N N . ARG A 1 112 ? 10.786 -4.936 -7.249 1.00 98.12 112 ARG A N 1
ATOM 798 C CA . ARG A 1 112 ? 12.219 -4.923 -7.478 1.00 98.12 112 ARG A CA 1
ATOM 799 C C . ARG A 1 112 ? 12.539 -4.127 -8.736 1.00 98.12 112 ARG A C 1
ATOM 801 O O . ARG A 1 112 ? 12.768 -4.713 -9.787 1.00 98.12 112 ARG A O 1
ATOM 808 N N . ALA A 1 113 ? 12.856 -2.861 -8.489 1.00 98.38 113 ALA A N 1
ATOM 809 C CA . ALA A 1 113 ? 13.165 -1.868 -9.507 1.00 98.38 113 ALA A CA 1
ATOM 810 C C . ALA A 1 113 ? 14.291 -2.225 -10.493 1.00 98.38 113 ALA A C 1
ATOM 812 O O . ALA A 1 113 ? 14.552 -1.443 -11.378 1.00 98.38 113 ALA A O 1
ATOM 813 N N . ASP A 1 114 ? 15.046 -3.310 -10.314 1.00 97.94 114 ASP A N 1
ATOM 814 C CA . ASP A 1 114 ? 16.116 -3.764 -11.219 1.00 97.94 114 ASP A CA 1
ATOM 815 C C . ASP A 1 114 ? 16.077 -5.294 -11.227 1.00 97.94 114 ASP A C 1
ATOM 817 O O . ASP A 1 114 ? 16.689 -5.927 -10.351 1.00 97.94 114 ASP A O 1
ATOM 821 N N . SER A 1 115 ? 15.324 -5.901 -12.151 1.00 97.44 115 SER A N 1
ATOM 822 C CA . SER A 1 115 ? 14.977 -7.331 -12.176 1.00 97.44 115 SER A CA 1
ATOM 823 C C . SE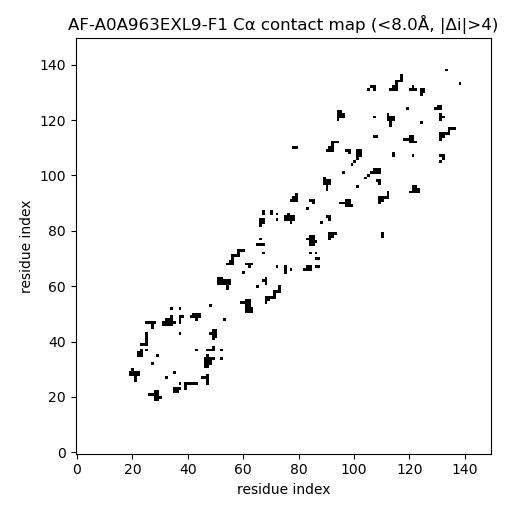R A 1 115 ? 16.100 -8.264 -12.623 1.00 97.44 115 SER A C 1
ATOM 825 O O . SER A 1 115 ? 16.097 -9.459 -12.272 1.00 97.44 115 SER A O 1
ATOM 827 N N . ASP A 1 116 ? 17.160 -7.762 -13.246 1.00 95.75 116 ASP A N 1
ATOM 828 C CA . ASP A 1 116 ? 18.314 -8.562 -13.679 1.00 95.75 116 ASP A CA 1
ATOM 829 C C . ASP A 1 116 ? 19.610 -8.301 -12.871 1.00 95.75 116 ASP A C 1
ATOM 831 O O . ASP A 1 116 ? 20.589 -9.063 -12.950 1.00 95.75 116 ASP A O 1
ATOM 835 N N . GLY A 1 117 ? 19.585 -7.283 -12.012 1.00 95.81 117 GLY A N 1
ATOM 836 C CA . GLY A 1 117 ? 20.645 -6.910 -11.085 1.00 95.81 117 GLY A CA 1
ATOM 837 C C . GLY A 1 117 ? 21.844 -6.254 -11.765 1.00 95.81 117 GLY A C 1
ATOM 838 O O . GLY A 1 117 ? 22.975 -6.409 -11.271 1.00 95.81 117 GLY A O 1
ATOM 839 N N . ASP A 1 118 ? 21.660 -5.613 -12.918 1.00 95.31 118 ASP A N 1
ATOM 840 C CA . ASP A 1 118 ? 22.722 -4.942 -13.670 1.00 95.31 118 ASP A CA 1
ATOM 841 C C . ASP A 1 118 ? 22.955 -3.471 -13.272 1.00 95.31 118 ASP A C 1
ATOM 843 O O . ASP A 1 118 ? 24.007 -2.909 -13.619 1.00 95.31 118 ASP A O 1
ATOM 847 N N . ARG A 1 119 ? 22.092 -2.936 -12.392 1.00 95.00 119 ARG A N 1
ATOM 848 C CA . ARG A 1 119 ? 22.064 -1.570 -11.833 1.00 95.00 119 ARG A CA 1
ATOM 849 C C . ARG A 1 119 ? 21.384 -0.517 -12.708 1.00 95.00 119 ARG A C 1
ATOM 851 O O . ARG A 1 119 ? 21.599 0.674 -12.449 1.00 95.00 119 ARG A O 1
ATOM 858 N N . VAL A 1 120 ? 20.622 -0.915 -13.713 1.00 96.75 120 VAL A N 1
ATOM 859 C CA . VAL A 1 120 ? 19.651 -0.064 -14.408 1.00 96.75 120 VAL A CA 1
ATOM 860 C C . VAL A 1 120 ? 18.257 -0.517 -13.985 1.00 96.75 120 VAL A C 1
ATOM 862 O O . VAL A 1 120 ? 18.073 -1.701 -13.728 1.00 96.75 120 VAL A O 1
ATOM 865 N N . SER A 1 121 ? 17.314 0.416 -13.812 1.00 98.12 121 SER A N 1
ATOM 866 C CA . SER A 1 121 ? 15.962 0.005 -13.444 1.00 98.12 121 SER A CA 1
ATOM 867 C C . SER A 1 121 ? 15.190 -0.567 -14.621 1.00 98.12 121 SER A C 1
ATOM 869 O O . SER A 1 121 ? 15.459 -0.177 -15.761 1.00 98.12 121 SER A O 1
ATOM 871 N N . ASP A 1 122 ? 14.202 -1.421 -14.362 1.00 98.44 122 ASP A N 1
ATOM 872 C CA . ASP A 1 122 ? 13.403 -2.025 -15.427 1.00 98.44 122 ASP A CA 1
ATOM 873 C C . ASP A 1 122 ? 12.704 -0.928 -16.250 1.00 98.44 122 ASP A C 1
ATOM 875 O O . ASP A 1 122 ? 12.749 -0.928 -17.489 1.00 98.44 122 ASP A O 1
ATOM 879 N N . GLY A 1 123 ? 12.163 0.092 -15.578 1.00 98.25 123 GLY A N 1
ATOM 880 C CA . GLY A 1 123 ? 11.614 1.291 -16.213 1.00 98.25 123 GLY A CA 1
ATOM 881 C C . GLY A 1 123 ? 12.617 2.109 -17.030 1.00 98.25 123 GLY A C 1
ATOM 882 O O . GLY A 1 123 ? 12.301 2.518 -18.158 1.00 98.25 123 GLY A O 1
ATOM 883 N N . ASP A 1 124 ? 13.844 2.315 -16.539 1.00 98.56 124 ASP A N 1
ATOM 884 C CA . ASP A 1 124 ? 14.893 3.026 -17.286 1.00 98.56 124 ASP A CA 1
ATOM 885 C C . ASP A 1 124 ? 15.325 2.236 -18.533 1.00 98.56 124 ASP A C 1
ATOM 887 O O . ASP A 1 124 ? 15.564 2.819 -19.600 1.00 98.56 124 ASP A O 1
ATOM 891 N N . GLU A 1 125 ? 15.390 0.909 -18.434 1.00 98.19 125 GLU A N 1
ATOM 892 C CA . GLU A 1 125 ? 15.711 0.016 -19.544 1.00 98.19 125 GLU A CA 1
ATOM 893 C C . GLU A 1 125 ? 14.638 0.035 -20.625 1.00 98.19 125 GLU A C 1
ATOM 895 O O . GLU A 1 125 ? 14.935 0.246 -21.809 1.00 98.19 125 GLU A O 1
ATOM 900 N N . VAL A 1 126 ? 13.372 -0.089 -20.229 1.00 98.12 126 VAL A N 1
ATOM 901 C CA . VAL A 1 126 ? 12.233 0.025 -21.142 1.00 98.12 126 VAL A CA 1
ATOM 902 C C . VAL A 1 126 ? 12.227 1.388 -21.835 1.00 98.12 126 VAL A C 1
ATOM 904 O O . VAL A 1 126 ? 12.052 1.460 -23.059 1.00 98.12 126 VAL A O 1
ATOM 907 N N . ALA A 1 127 ? 12.479 2.475 -21.099 1.00 98.19 127 ALA A N 1
ATOM 908 C CA . ALA A 1 127 ? 12.569 3.822 -21.662 1.00 98.19 127 ALA A CA 1
ATOM 909 C C . ALA A 1 127 ? 13.750 3.979 -22.641 1.00 98.19 127 ALA A C 1
ATOM 911 O O . ALA A 1 127 ? 13.643 4.705 -23.640 1.00 98.19 127 ALA A O 1
ATOM 912 N N . ALA A 1 128 ? 14.865 3.289 -22.392 1.00 97.19 128 ALA A N 1
ATOM 913 C CA . ALA A 1 128 ? 16.035 3.245 -23.269 1.00 97.19 128 ALA A CA 1
ATOM 914 C C . ALA A 1 128 ? 15.893 2.255 -24.445 1.00 97.19 128 ALA A C 1
ATOM 916 O O . ALA A 1 128 ? 16.669 2.329 -25.406 1.00 97.19 128 ALA A O 1
ATOM 917 N N . GLY A 1 129 ? 14.900 1.363 -24.403 1.00 96.12 129 GLY A N 1
ATOM 918 C CA . GLY A 1 129 ? 14.682 0.297 -25.379 1.00 96.12 129 GLY A CA 1
ATOM 919 C C . GLY A 1 129 ? 15.637 -0.893 -25.228 1.00 96.12 129 GLY A C 1
ATOM 920 O O . GLY A 1 129 ? 15.922 -1.559 -26.230 1.00 96.12 129 GLY A O 1
ATOM 921 N N . THR A 1 130 ? 16.165 -1.123 -24.023 1.00 95.81 130 THR A N 1
ATOM 922 C CA . THR A 1 130 ? 16.905 -2.339 -23.649 1.00 95.81 130 THR A CA 1
ATOM 923 C C . THR A 1 130 ? 15.959 -3.394 -23.058 1.00 95.81 130 THR A C 1
ATOM 925 O O . THR A 1 130 ? 14.740 -3.230 -23.115 1.00 95.81 130 THR A O 1
ATOM 928 N N . ASP A 1 131 ? 16.500 -4.547 -22.656 1.00 95.88 131 ASP A N 1
ATOM 929 C CA . ASP A 1 131 ? 15.723 -5.696 -22.178 1.00 95.88 131 ASP A CA 1
ATOM 930 C C . ASP A 1 131 ? 15.891 -5.799 -20.654 1.00 95.88 131 ASP A C 1
ATOM 932 O O . ASP A 1 131 ? 16.983 -6.192 -20.243 1.00 95.88 131 ASP A O 1
ATOM 936 N N . PRO A 1 132 ? 14.842 -5.508 -19.853 1.00 97.50 132 PRO A N 1
ATOM 937 C CA . PRO A 1 132 ? 14.919 -5.422 -18.388 1.00 97.50 132 PRO A CA 1
ATOM 938 C C . PRO A 1 132 ? 15.243 -6.751 -17.682 1.00 97.50 132 PRO A C 1
ATOM 940 O O . PRO A 1 132 ? 15.421 -6.837 -16.472 1.00 97.50 132 PRO A O 1
ATOM 943 N N . LEU A 1 133 ? 15.289 -7.854 -18.434 1.00 96.81 133 LEU A N 1
ATOM 944 C CA . LEU A 1 133 ? 15.612 -9.180 -17.909 1.00 96.81 133 LEU A CA 1
ATOM 945 C C . LEU A 1 133 ? 17.011 -9.659 -18.320 1.00 96.81 133 LEU A C 1
ATOM 947 O O . LEU A 1 133 ? 17.344 -10.834 -18.101 1.00 96.81 133 LEU A O 1
ATOM 951 N N . LEU A 1 134 ? 17.826 -8.807 -18.952 1.00 94.94 134 LEU A N 1
ATOM 952 C CA . LEU A 1 134 ? 19.077 -9.217 -19.582 1.00 94.94 134 LEU A CA 1
ATOM 953 C C . LEU A 1 134 ? 20.306 -8.455 -19.093 1.00 94.94 134 LEU A C 1
ATOM 955 O O . LEU A 1 134 ? 20.800 -7.534 -19.743 1.00 94.94 134 LEU A O 1
ATOM 959 N N . ASN A 1 135 ? 20.957 -9.048 -18.092 1.00 90.56 135 ASN A N 1
ATOM 960 C CA . ASN A 1 135 ? 22.161 -8.450 -17.542 1.00 90.56 135 ASN A CA 1
ATOM 961 C C . ASN A 1 135 ? 23.331 -8.606 -18.536 1.00 90.56 135 ASN A C 1
ATOM 963 O O . ASN A 1 135 ? 23.805 -9.738 -18.776 1.00 90.56 135 ASN A O 1
ATOM 967 N N . PRO A 1 136 ? 23.868 -7.505 -19.095 1.00 82.75 136 PRO A N 1
ATOM 968 C CA . PRO A 1 136 ? 24.914 -7.549 -20.109 1.00 82.75 136 PRO A CA 1
ATOM 969 C C . PRO A 1 136 ? 26.277 -7.955 -19.529 1.00 82.75 136 PRO A C 1
ATOM 971 O O . PRO A 1 136 ? 27.194 -8.295 -20.283 1.00 82.75 136 PRO A O 1
ATOM 974 N N . PHE A 1 137 ? 26.435 -7.950 -18.201 1.00 78.25 137 PHE A N 1
ATOM 975 C CA . PHE A 1 137 ? 27.686 -8.257 -17.504 1.00 78.25 137 PHE A CA 1
ATOM 976 C C . PHE A 1 137 ? 27.756 -9.686 -16.953 1.00 78.25 137 PHE A C 1
ATOM 978 O O . PHE A 1 137 ? 28.860 -10.195 -16.736 1.00 78.25 137 PHE A O 1
ATOM 985 N N . THR A 1 138 ? 26.617 -10.346 -16.728 1.00 71.06 138 THR A N 1
ATOM 986 C CA . THR A 1 138 ? 26.558 -11.717 -16.183 1.00 71.06 138 THR A CA 1
ATOM 987 C C . THR A 1 138 ? 26.075 -12.756 -17.188 1.00 71.06 138 THR A C 1
ATOM 989 O O . THR A 1 138 ? 26.314 -13.952 -16.971 1.00 71.06 138 THR A O 1
ATOM 992 N N . SER A 1 139 ? 25.525 -12.321 -18.330 1.00 61.69 139 SER A N 1
ATOM 993 C CA . SER A 1 139 ? 25.332 -13.146 -19.524 1.00 61.69 139 SER A CA 1
ATOM 994 C C . SER A 1 139 ? 26.685 -13.599 -20.062 1.00 61.69 139 SER A C 1
ATOM 996 O O . SER A 1 139 ? 27.248 -13.059 -21.014 1.00 61.69 139 SER A O 1
ATOM 998 N N . THR A 1 140 ? 27.243 -14.619 -19.410 1.00 55.50 140 THR A N 1
ATOM 999 C CA . THR A 1 140 ? 28.361 -15.394 -19.923 1.00 55.50 140 THR A CA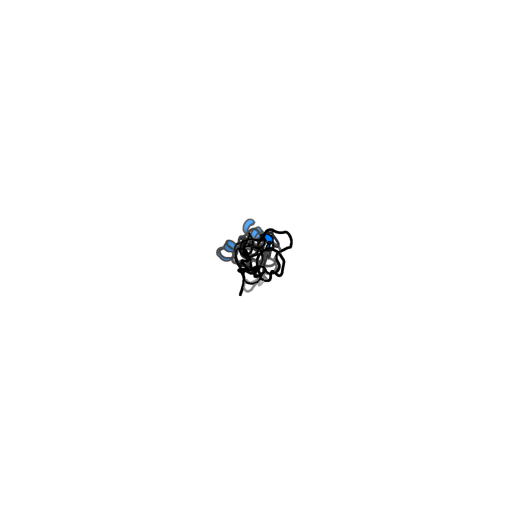 1
ATOM 1000 C C . THR A 1 140 ? 27.966 -15.796 -21.324 1.00 55.50 140 THR A C 1
ATOM 1002 O O . THR A 1 140 ? 27.044 -16.590 -21.508 1.00 55.50 140 THR A O 1
ATOM 1005 N N . VAL A 1 141 ? 28.660 -15.231 -22.308 1.00 54.03 141 VAL A N 1
ATOM 1006 C CA . VAL A 1 141 ? 28.605 -15.696 -23.679 1.00 54.03 141 VAL A CA 1
ATOM 1007 C C . VAL A 1 141 ? 28.826 -17.204 -23.615 1.00 54.03 141 VAL A C 1
ATOM 1009 O O . VAL A 1 141 ? 29.946 -17.669 -23.394 1.00 54.03 141 VAL A O 1
ATOM 1012 N N . ILE A 1 142 ? 27.761 -17.991 -23.773 1.00 54.09 142 ILE A N 1
ATOM 1013 C CA . ILE A 1 142 ? 27.893 -19.402 -24.102 1.00 54.09 142 ILE A CA 1
ATOM 1014 C C . ILE A 1 142 ? 28.424 -19.391 -25.536 1.00 54.09 142 ILE A C 1
ATOM 1016 O O . ILE A 1 142 ? 27.688 -19.580 -26.500 1.00 54.09 142 ILE A O 1
ATOM 1020 N N . ILE A 1 143 ? 29.727 -19.140 -25.702 1.00 54.75 143 ILE A N 1
ATOM 1021 C CA . ILE A 1 143 ? 30.447 -19.507 -26.918 1.00 54.75 143 ILE A CA 1
ATOM 1022 C C . ILE A 1 143 ? 30.609 -21.024 -26.854 1.00 54.75 143 ILE A C 1
ATOM 1024 O O . ILE A 1 143 ? 31.704 -21.548 -26.685 1.00 54.75 143 ILE A O 1
ATOM 1028 N N . ASN A 1 144 ? 29.504 -21.750 -26.971 1.00 53.38 144 ASN A N 1
ATOM 1029 C CA . ASN A 1 144 ? 29.560 -23.107 -27.468 1.00 53.38 144 ASN A CA 1
ATOM 1030 C C . ASN A 1 144 ? 29.045 -23.072 -28.902 1.00 53.38 144 ASN A C 1
ATOM 1032 O O . ASN A 1 144 ? 27.848 -22.957 -29.141 1.00 53.38 144 ASN A O 1
ATOM 1036 N N . SER A 1 145 ? 30.009 -23.206 -29.821 1.00 56.47 145 SER A N 1
ATOM 1037 C CA . SER A 1 145 ? 29.852 -23.700 -31.197 1.00 56.47 145 SER A CA 1
ATOM 1038 C C . SER A 1 145 ? 29.975 -22.715 -32.369 1.00 56.47 145 SER A C 1
ATOM 1040 O O . SER A 1 145 ? 29.289 -22.915 -33.365 1.00 56.47 145 SER A O 1
ATOM 1042 N N . ILE A 1 146 ? 30.938 -21.780 -32.373 1.00 58.38 146 ILE A N 1
ATOM 1043 C CA . ILE A 1 146 ? 31.572 -21.375 -33.647 1.00 58.38 146 ILE A CA 1
ATOM 1044 C C . ILE A 1 146 ? 33.100 -21.393 -33.523 1.00 58.38 146 ILE A C 1
ATOM 1046 O O . ILE A 1 146 ? 33.703 -20.797 -32.639 1.00 58.38 146 ILE A O 1
ATOM 1050 N N . LEU A 1 147 ? 33.676 -22.162 -34.439 1.00 59.72 147 LEU A N 1
ATOM 1051 C CA . LEU A 1 147 ? 35.080 -22.439 -34.695 1.00 59.72 147 LEU A CA 1
ATOM 1052 C C . LEU A 1 147 ? 35.951 -21.177 -34.732 1.00 59.72 147 LEU A C 1
ATOM 1054 O O . LEU A 1 147 ? 35.716 -20.303 -35.559 1.00 59.72 147 LEU A O 1
ATOM 1058 N N . LEU A 1 148 ? 37.053 -21.192 -33.986 1.00 51.62 148 LEU A N 1
ATOM 1059 C CA . LEU A 1 148 ? 38.317 -20.650 -34.480 1.00 51.62 148 LEU A CA 1
ATOM 1060 C C . LEU A 1 148 ? 39.394 -21.723 -34.290 1.00 51.62 148 LEU A C 1
ATOM 1062 O O . LEU A 1 148 ? 40.116 -21.759 -33.300 1.00 51.62 148 LEU A O 1
ATOM 1066 N N . ASN A 1 149 ? 39.425 -22.649 -35.253 1.00 52.53 149 ASN A N 1
ATOM 1067 C CA . ASN A 1 149 ? 40.702 -23.147 -35.743 1.00 52.53 149 ASN A CA 1
ATOM 1068 C C . ASN A 1 149 ? 41.232 -22.064 -36.687 1.00 52.53 149 ASN A C 1
ATOM 1070 O O . ASN A 1 149 ? 40.702 -21.934 -37.789 1.00 52.53 149 ASN A O 1
ATOM 1074 N N . ASP A 1 150 ? 42.161 -21.252 -36.195 1.00 57.41 150 ASP A N 1
ATOM 1075 C CA . ASP A 1 150 ? 43.434 -20.875 -36.835 1.00 57.41 150 ASP A CA 1
ATOM 1076 C C . ASP A 1 150 ? 44.168 -19.858 -35.948 1.00 57.41 150 ASP A C 1
ATOM 1078 O O . ASP A 1 150 ? 43.571 -18.809 -35.610 1.00 57.41 150 ASP A O 1
#

Sequence (150 aa):
MVLEGFDSYSGAQLQVSYDLPDSDGDGVSDCVDACPASPGGEQVDGTGCASSEGDNDSDGVPNGQDNCPEISNSNQANNDQDELGDVCDPDDDNDGLSDIDEISQYGTDPRRADSDGDRVSDGDEVAAGTDPLLNPFTSTVIINSILLND

Secondary structure (DSSP, 8-state):
----------S-----------SS-SSS-TTT-S-TTPPTTSPB-TTS-BGGG--SS-SSS-TTT-SSTTS--TT---SS-SSS-TTT-S-TT-SSS-HHHIIIII---TT-S-SSSSSS-HHHHHHHT--TT--TTT------S-----